Protein AF-A0A359CIA9-F1 (afdb_monomer_lite)

Foldseek 3Di:
DDDPVLLVQWDWDWDADPVRDIKTKTKHFQPDDDPPDDAAEAEDEADPQQADDPSPSLCVPPVVVCSPPVCSVVHGHMYMRIHHD

pLDDT: mean 91.58, std 14.21, range [36.12, 98.44]

Radius of gyration: 13.55 Å; chains: 1; bounding box: 41×21×37 Å

Secondary structure (DSSP, 8-state):
--SSTTGGGSEEEEEE-TTS-EEEEEEE--SS--TT----EEE----GGG-SSSSSGGGTTTHHHHH-HHHHHHS--EEEEEE--

Sequence (85 aa):
MQLVAQQEDFIKEVYLSSQGDSLLFRQLNPQQVVPGKKYPLVVFLHGAGERGNDNEAQLTHGGNMFTNPVNREKYPAFVLFPQCP

Structure (mmCIF, N/CA/C/O backbone):
data_AF-A0A359CIA9-F1
#
_entry.id   AF-A0A359CIA9-F1
#
loop_
_atom_site.group_PDB
_atom_site.id
_atom_site.type_symbol
_atom_site.label_atom_id
_atom_site.label_alt_id
_atom_site.label_comp_id
_atom_site.label_asym_id
_atom_site.label_entity_id
_atom_site.label_seq_id
_atom_site.pdbx_PDB_ins_code
_atom_site.Cartn_x
_atom_site.Cartn_y
_atom_site.Cartn_z
_atom_site.occupancy
_atom_site.B_iso_or_equiv
_atom_site.auth_seq_id
_atom_site.auth_comp_id
_atom_site.auth_asym_id
_atom_site.auth_atom_id
_atom_site.pdbx_PDB_model_num
ATOM 1 N N . MET A 1 1 ? 22.050 2.284 10.030 1.00 36.81 1 MET A N 1
ATOM 2 C CA . MET A 1 1 ? 21.458 3.607 9.747 1.00 36.81 1 MET A CA 1
ATOM 3 C C . MET A 1 1 ? 21.064 3.670 8.273 1.00 36.81 1 MET A C 1
ATOM 5 O O . MET A 1 1 ? 21.765 4.302 7.510 1.00 36.81 1 MET A O 1
ATOM 9 N N . GLN A 1 2 ? 20.006 2.962 7.851 1.00 36.12 2 GLN A N 1
ATOM 10 C CA . GLN A 1 2 ? 19.326 3.200 6.564 1.00 36.12 2 GLN A CA 1
ATOM 11 C C . GLN A 1 2 ? 18.040 2.359 6.519 1.00 36.12 2 GLN A C 1
ATOM 13 O O . GLN A 1 2 ? 18.061 1.204 6.118 1.00 36.12 2 GLN A O 1
ATOM 18 N N . LEU A 1 3 ? 16.932 2.904 7.018 1.00 43.78 3 LEU A N 1
ATOM 19 C CA . LEU A 1 3 ? 15.591 2.323 6.823 1.00 43.78 3 LEU A CA 1
ATOM 20 C C . LEU A 1 3 ? 14.630 3.302 6.134 1.00 43.78 3 LEU A C 1
ATOM 22 O O . LEU A 1 3 ? 13.560 2.905 5.694 1.00 43.78 3 LEU A O 1
ATOM 26 N N . VAL A 1 4 ? 15.032 4.565 5.979 1.00 43.78 4 VAL A N 1
ATOM 27 C CA . VAL A 1 4 ? 14.143 5.641 5.519 1.00 43.78 4 VAL A CA 1
ATOM 28 C C . VAL A 1 4 ? 14.025 5.682 3.986 1.00 43.78 4 VAL A C 1
ATOM 30 O O . VAL A 1 4 ? 12.975 6.006 3.455 1.00 43.78 4 VAL A O 1
ATOM 33 N N . ALA A 1 5 ? 15.058 5.252 3.250 1.00 41.66 5 ALA A N 1
ATOM 34 C CA . ALA A 1 5 ? 15.132 5.435 1.794 1.00 41.66 5 ALA A CA 1
ATOM 35 C C . ALA A 1 5 ? 14.193 4.540 0.949 1.00 41.66 5 ALA A C 1
ATOM 37 O O . ALA A 1 5 ? 14.036 4.808 -0.236 1.00 41.66 5 ALA A O 1
ATOM 38 N N . GLN A 1 6 ? 13.576 3.488 1.509 1.00 55.97 6 GLN A N 1
ATOM 39 C CA . GLN A 1 6 ? 12.689 2.580 0.748 1.00 55.97 6 GLN A CA 1
ATOM 40 C C . GLN A 1 6 ? 11.197 2.929 0.849 1.00 55.97 6 GLN A C 1
ATOM 42 O O . GLN A 1 6 ? 10.406 2.415 0.063 1.00 55.97 6 GLN A O 1
ATOM 47 N N . GLN A 1 7 ? 10.791 3.790 1.787 1.00 64.38 7 GLN A N 1
ATOM 48 C CA . GLN A 1 7 ? 9.385 4.202 1.898 1.00 64.38 7 GLN A CA 1
ATOM 49 C C . GLN A 1 7 ? 8.989 5.268 0.863 1.00 64.38 7 GLN A C 1
ATOM 51 O O . GLN A 1 7 ? 7.801 5.428 0.593 1.00 64.38 7 GLN A O 1
ATOM 56 N N . GLU A 1 8 ? 9.962 5.954 0.257 1.00 78.44 8 GLU A N 1
ATOM 57 C CA . GLU A 1 8 ? 9.751 7.004 -0.756 1.00 78.44 8 GLU A CA 1
ATOM 58 C C . GLU A 1 8 ? 9.030 6.489 -2.014 1.00 78.44 8 GLU A C 1
ATOM 60 O O . GLU A 1 8 ? 8.289 7.225 -2.657 1.00 78.44 8 GLU A O 1
ATOM 65 N N . ASP A 1 9 ? 9.195 5.201 -2.342 1.00 89.56 9 ASP A N 1
ATOM 66 C CA . ASP A 1 9 ? 8.489 4.545 -3.452 1.00 89.56 9 ASP A CA 1
ATOM 67 C C . ASP A 1 9 ? 6.964 4.494 -3.237 1.00 89.56 9 ASP A C 1
ATOM 69 O O . ASP A 1 9 ? 6.198 4.365 -4.198 1.00 89.56 9 ASP A O 1
ATOM 73 N N . PHE A 1 10 ? 6.517 4.552 -1.979 1.00 96.06 10 PHE A N 1
ATOM 74 C CA . PHE A 1 10 ? 5.109 4.489 -1.625 1.00 96.06 10 PHE A CA 1
ATOM 75 C C . PHE A 1 10 ? 4.509 5.885 -1.494 1.00 96.06 10 PHE A C 1
ATOM 77 O O . PHE A 1 10 ? 4.858 6.643 -0.586 1.00 96.06 10 PHE A O 1
ATOM 84 N N . ILE A 1 11 ? 3.495 6.158 -2.306 1.00 96.88 11 ILE A N 1
ATOM 85 C CA . ILE A 1 11 ? 2.685 7.372 -2.235 1.00 96.88 11 ILE A CA 1
ATOM 86 C C . ILE A 1 11 ? 1.876 7.349 -0.933 1.00 96.88 11 ILE A C 1
ATOM 88 O O . ILE A 1 11 ? 1.258 6.335 -0.597 1.00 96.88 11 ILE A O 1
ATOM 92 N N . LYS A 1 12 ? 1.917 8.456 -0.186 1.00 97.25 12 LYS A N 1
ATOM 93 C CA . LYS A 1 12 ? 1.203 8.646 1.082 1.00 97.25 12 LYS A CA 1
ATOM 94 C C . LYS A 1 12 ? -0.163 9.264 0.807 1.00 97.25 12 LYS A C 1
ATOM 96 O O . LYS A 1 12 ? -0.225 10.394 0.342 1.00 97.25 12 LYS A O 1
ATOM 101 N N . GLU A 1 13 ? -1.232 8.528 1.096 1.00 97.44 1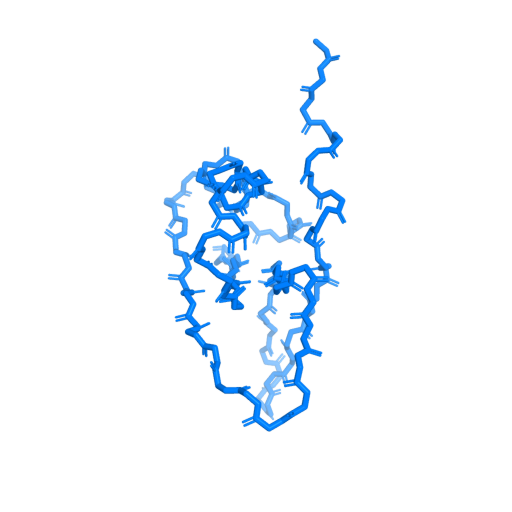3 GLU A N 1
ATOM 102 C CA . GLU A 1 13 ? -2.600 8.914 0.737 1.00 97.44 13 GLU A CA 1
ATOM 103 C C . GLU A 1 13 ? -3.579 8.753 1.905 1.00 97.44 13 GLU A C 1
ATOM 105 O O . GLU A 1 13 ? -3.323 8.035 2.881 1.00 97.44 13 GLU A O 1
ATOM 110 N N . VAL A 1 14 ? -4.724 9.429 1.783 1.00 97.75 14 VAL A N 1
ATOM 111 C CA . VAL A 1 14 ? -5.860 9.324 2.705 1.00 97.75 14 VAL A CA 1
ATOM 112 C C . VAL A 1 14 ? -7.141 9.176 1.900 1.00 97.75 14 VAL A C 1
ATOM 114 O O . VAL A 1 14 ? -7.469 10.022 1.072 1.00 97.75 14 VAL A O 1
ATOM 117 N N . TYR A 1 15 ? -7.899 8.120 2.173 1.00 97.25 15 TYR A N 1
ATOM 118 C CA . TYR A 1 15 ? -9.257 7.982 1.667 1.00 97.25 15 TYR A CA 1
ATOM 119 C C . TYR A 1 15 ? -10.240 8.547 2.690 1.00 97.25 15 TYR A C 1
ATOM 121 O O . TYR A 1 15 ? -10.194 8.174 3.861 1.00 97.25 15 TYR A O 1
ATOM 129 N N . LEU A 1 16 ? -11.133 9.428 2.243 1.00 97.25 16 LEU A N 1
ATOM 130 C CA . LEU A 1 16 ? -12.245 9.940 3.039 1.00 97.25 16 LEU A CA 1
ATOM 131 C C . LEU A 1 16 ? -13.535 9.283 2.556 1.00 97.25 16 LEU A C 1
ATOM 133 O O . LEU A 1 16 ? -13.902 9.394 1.385 1.00 97.25 16 LEU A O 1
ATOM 137 N N . SER A 1 17 ? -14.218 8.588 3.458 1.00 94.94 17 SER A N 1
ATOM 138 C CA . SER A 1 17 ? -15.509 7.980 3.162 1.00 94.94 17 SER A CA 1
ATOM 139 C C . SER A 1 17 ? -16.618 9.034 3.133 1.00 94.94 17 SER A C 1
ATOM 141 O O . SER A 1 17 ? -16.522 10.094 3.754 1.00 94.94 17 SER A O 1
ATOM 143 N N . SER A 1 18 ? -17.737 8.710 2.486 1.00 96.06 18 SER A N 1
ATOM 144 C CA . SER A 1 18 ? -18.943 9.547 2.524 1.00 96.06 18 SER A CA 1
ATOM 145 C C . SER A 1 18 ? -19.565 9.685 3.921 1.00 96.06 18 SER A C 1
ATOM 147 O O . SER A 1 18 ? -20.415 10.550 4.110 1.00 96.06 18 SER A O 1
ATOM 149 N N . GLN A 1 19 ? -19.159 8.854 4.887 1.00 95.81 19 GLN A N 1
ATOM 150 C CA . GLN A 1 19 ? -19.640 8.891 6.273 1.00 95.81 19 GLN A CA 1
ATOM 151 C C . GLN A 1 19 ? -18.738 9.732 7.188 1.00 95.81 19 GLN A C 1
ATOM 153 O O . GLN A 1 19 ? -19.071 9.937 8.350 1.00 95.81 19 GLN A O 1
ATOM 158 N N . GLY A 1 20 ? -17.621 10.254 6.669 1.00 93.19 20 GLY A N 1
ATOM 159 C CA . GLY A 1 20 ? -16.660 11.055 7.430 1.00 93.19 20 GLY A CA 1
ATOM 160 C C . GLY A 1 20 ? -15.498 10.257 8.026 1.00 93.19 20 GLY A C 1
ATOM 161 O O . GLY A 1 20 ? -14.561 10.867 8.536 1.00 93.19 20 GLY A O 1
ATOM 162 N N . ASP A 1 21 ? -15.508 8.925 7.915 1.00 93.94 21 ASP A N 1
ATOM 163 C CA . ASP A 1 21 ? -14.358 8.098 8.298 1.00 93.94 21 ASP A CA 1
ATOM 164 C C . ASP A 1 21 ? -13.176 8.319 7.353 1.00 93.94 21 ASP A C 1
ATOM 166 O O . ASP A 1 21 ? -13.365 8.544 6.151 1.00 93.94 21 ASP A O 1
ATOM 170 N N . SER A 1 22 ? -11.962 8.181 7.882 1.00 95.50 22 SER A N 1
ATOM 171 C CA . SER A 1 22 ? -10.728 8.226 7.105 1.00 95.50 22 SER A CA 1
ATOM 172 C C . SER A 1 22 ? -9.988 6.891 7.142 1.00 95.50 22 SER A C 1
ATOM 174 O O . SER A 1 22 ? -10.007 6.165 8.135 1.00 95.50 22 SER A O 1
ATOM 176 N N . LEU A 1 23 ? -9.314 6.573 6.041 1.00 97.38 23 LEU A N 1
ATOM 177 C CA . LEU A 1 23 ? -8.381 5.460 5.951 1.00 97.38 23 LEU A CA 1
ATOM 178 C C . LEU A 1 23 ? -7.048 5.981 5.431 1.00 97.38 23 LEU A C 1
ATOM 180 O O . LEU A 1 23 ? -6.944 6.422 4.285 1.00 97.38 23 LEU A O 1
ATOM 184 N N . LEU A 1 24 ? -6.029 5.916 6.279 1.00 98.44 24 LEU A N 1
ATOM 185 C CA . LEU A 1 24 ? -4.654 6.186 5.888 1.00 98.44 24 LEU A CA 1
ATOM 186 C C . LEU A 1 24 ? -4.119 4.989 5.111 1.00 98.44 24 LEU A C 1
ATOM 188 O O . LEU A 1 24 ? -4.305 3.845 5.532 1.00 98.44 24 LEU A O 1
ATOM 192 N N . PHE A 1 25 ? -3.454 5.226 3.985 1.00 98.19 25 PHE A N 1
ATOM 193 C CA . PHE A 1 25 ? -2.820 4.140 3.251 1.00 98.19 25 PHE A CA 1
ATOM 194 C C . PHE A 1 25 ? -1.581 4.580 2.476 1.00 98.19 25 PHE A C 1
ATOM 196 O O . PHE A 1 25 ? -1.381 5.754 2.153 1.00 98.19 25 PHE A O 1
ATOM 203 N N . ARG A 1 26 ? -0.753 3.583 2.159 1.00 98.00 26 ARG A N 1
ATOM 204 C CA . ARG A 1 26 ? 0.404 3.699 1.275 1.00 98.00 26 ARG A CA 1
ATOM 205 C C . ARG A 1 26 ? 0.147 2.940 -0.013 1.00 98.00 26 ARG A C 1
ATOM 207 O O . ARG A 1 26 ? -0.283 1.788 0.020 1.00 98.00 26 ARG A O 1
ATOM 214 N N . GLN A 1 27 ? 0.402 3.590 -1.140 1.00 97.88 27 GLN A N 1
ATOM 215 C CA . GLN A 1 27 ? 0.187 3.024 -2.467 1.00 97.88 27 GLN A CA 1
ATOM 216 C C . GLN A 1 27 ? 1.505 2.888 -3.218 1.00 97.88 27 GLN A C 1
ATOM 218 O O . GLN A 1 27 ? 2.276 3.838 -3.311 1.00 97.88 27 GLN A O 1
ATOM 223 N N . LEU A 1 28 ? 1.731 1.719 -3.809 1.00 97.25 28 LEU A N 1
ATOM 224 C CA . LEU A 1 28 ? 2.818 1.472 -4.747 1.00 97.25 28 LEU A CA 1
ATOM 225 C C . LEU A 1 28 ? 2.238 1.175 -6.125 1.00 97.25 28 LEU A C 1
ATOM 227 O O . LEU A 1 28 ? 1.393 0.293 -6.280 1.00 97.25 28 LEU A O 1
ATOM 231 N N . ASN A 1 29 ? 2.730 1.886 -7.133 1.00 96.50 29 ASN A N 1
ATOM 232 C CA . ASN A 1 29 ? 2.350 1.661 -8.522 1.00 96.50 29 ASN A CA 1
ATOM 233 C C . ASN A 1 29 ? 3.371 0.752 -9.232 1.00 96.50 29 ASN A C 1
ATOM 235 O O . ASN A 1 29 ? 4.556 0.722 -8.851 1.00 96.50 29 ASN A O 1
ATOM 239 N N . PRO A 1 30 ? 2.959 0.070 -10.321 1.00 96.31 30 PRO A N 1
ATOM 240 C CA . PRO A 1 30 ? 3.905 -0.486 -11.279 1.00 96.31 30 PRO A CA 1
ATOM 241 C C . PRO A 1 30 ? 4.909 0.584 -11.718 1.00 96.31 30 PRO A C 1
ATOM 243 O O . PRO A 1 30 ? 4.532 1.743 -11.888 1.00 96.31 30 PRO A O 1
ATOM 246 N N . GLN A 1 31 ? 6.166 0.199 -11.960 1.00 93.62 31 GLN A N 1
ATOM 247 C CA . GLN A 1 31 ? 7.195 1.145 -12.424 1.00 93.62 31 GLN A CA 1
ATOM 248 C C . GLN A 1 31 ? 6.787 1.858 -13.721 1.00 93.62 31 GLN A C 1
ATOM 250 O O . GLN A 1 31 ? 7.160 3.006 -13.939 1.00 93.62 31 GLN A O 1
ATOM 255 N N . GLN A 1 32 ? 6.007 1.182 -14.571 1.00 93.50 32 GLN A N 1
ATOM 256 C CA . GLN A 1 32 ? 5.406 1.761 -15.766 1.00 93.50 32 GLN A CA 1
ATOM 257 C C . GLN A 1 32 ? 3.956 1.291 -15.903 1.00 93.50 32 GLN A C 1
ATOM 259 O O . GLN A 1 32 ? 3.675 0.090 -16.006 1.00 93.50 32 GLN A O 1
ATOM 264 N N . VAL A 1 33 ? 3.033 2.250 -15.923 1.00 95.50 33 VAL A N 1
ATOM 265 C CA . VAL A 1 33 ? 1.608 2.007 -16.164 1.00 95.50 33 VAL A CA 1
ATOM 266 C C . VAL A 1 33 ? 1.323 2.225 -17.646 1.00 95.50 33 VAL A C 1
ATOM 268 O O . VAL A 1 33 ? 1.448 3.334 -18.157 1.00 95.50 33 VAL A O 1
ATOM 271 N N . VAL A 1 34 ? 0.941 1.155 -18.340 1.00 96.50 34 VAL A N 1
ATOM 272 C CA . VAL A 1 34 ? 0.590 1.185 -19.763 1.00 96.50 34 VAL A CA 1
ATOM 273 C C . VAL A 1 34 ? -0.927 1.364 -19.899 1.00 96.50 34 VAL A C 1
ATOM 275 O O . VAL A 1 34 ? -1.672 0.525 -19.381 1.00 96.50 34 VAL A O 1
ATOM 278 N N . PRO A 1 35 ? -1.414 2.408 -20.599 1.00 95.56 35 PRO A N 1
ATOM 279 C CA . PRO A 1 35 ? -2.843 2.610 -20.820 1.00 95.56 35 PRO A CA 1
ATOM 280 C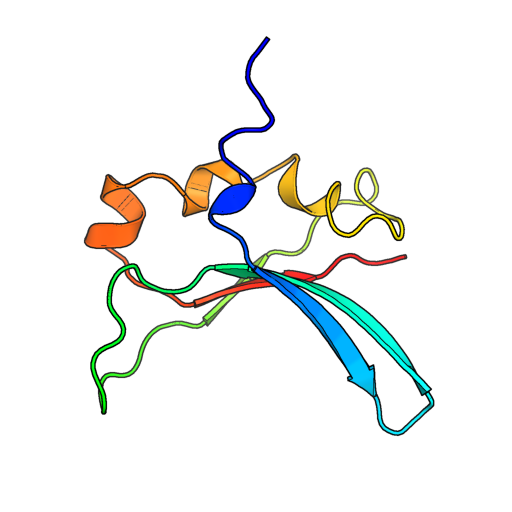 C . PRO A 1 35 ? -3.512 1.381 -21.448 1.00 95.56 35 PRO A C 1
ATOM 282 O O . PRO A 1 35 ? -2.989 0.777 -22.381 1.00 95.56 35 PRO A O 1
ATOM 285 N N . GLY A 1 36 ? -4.670 0.987 -20.917 1.00 96.50 36 GLY A N 1
ATOM 286 C CA . GLY A 1 36 ? -5.428 -0.178 -21.391 1.00 96.50 36 GLY A CA 1
ATOM 287 C C . GLY A 1 36 ? -4.913 -1.539 -20.902 1.00 96.50 36 GLY A C 1
ATOM 288 O O . GLY A 1 36 ? -5.642 -2.527 -21.009 1.00 96.50 36 GLY A O 1
ATOM 289 N N . LYS A 1 37 ? -3.713 -1.620 -20.307 1.00 97.50 37 LYS A N 1
ATOM 290 C CA . LYS A 1 37 ? -3.226 -2.848 -19.667 1.00 97.50 37 LYS A CA 1
ATOM 291 C C . LYS A 1 37 ? -3.828 -2.993 -18.269 1.00 97.50 37 LYS A C 1
ATOM 293 O O . LYS A 1 37 ? -3.836 -2.054 -17.478 1.00 97.50 37 LYS A O 1
ATOM 298 N N . LYS A 1 38 ? -4.309 -4.198 -17.952 1.00 97.56 38 LYS A N 1
ATOM 299 C CA . LYS A 1 38 ? -4.757 -4.555 -16.600 1.00 97.56 38 LYS A CA 1
ATOM 300 C C . LYS A 1 38 ? -3.580 -5.070 -15.780 1.00 97.56 38 LYS A C 1
ATOM 302 O O . LYS A 1 38 ? -2.760 -5.837 -16.283 1.00 97.56 38 LYS A O 1
ATOM 307 N N . TYR A 1 39 ? -3.543 -4.671 -14.518 1.00 98.00 39 TYR A N 1
ATOM 308 C CA . TYR A 1 39 ? -2.545 -5.093 -13.545 1.00 98.00 39 TYR A CA 1
ATOM 309 C C . T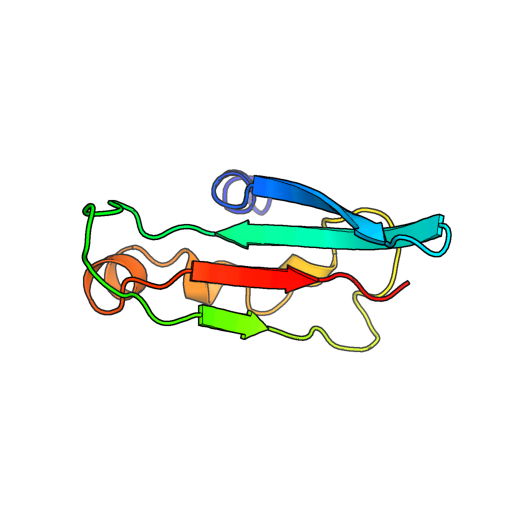YR A 1 39 ? -3.257 -5.690 -12.328 1.00 98.00 39 TYR A C 1
ATOM 311 O O . TYR A 1 39 ? -4.379 -5.270 -12.027 1.00 98.00 39 TYR A O 1
ATOM 319 N N . PRO A 1 40 ? -2.642 -6.649 -11.621 1.00 98.19 40 PRO A N 1
ATOM 320 C CA . PRO A 1 40 ? -3.151 -7.103 -10.337 1.00 98.19 40 PRO A CA 1
ATOM 321 C C . PRO A 1 40 ? -3.196 -5.959 -9.321 1.00 98.19 40 PRO A C 1
ATOM 323 O O . PRO A 1 40 ? -2.357 -5.054 -9.349 1.00 98.19 40 PRO A O 1
ATOM 326 N N . LEU A 1 41 ? -4.150 -6.055 -8.398 1.00 98.25 41 LEU A N 1
ATOM 327 C CA . LEU A 1 41 ? -4.171 -5.284 -7.165 1.00 98.25 41 LEU A CA 1
ATOM 328 C C . LEU A 1 41 ? -3.817 -6.222 -6.013 1.00 98.25 41 LEU A C 1
ATOM 330 O O . LEU A 1 41 ? -4.489 -7.233 -5.811 1.00 98.25 41 LEU A O 1
ATOM 334 N N . VAL A 1 42 ? -2.780 -5.878 -5.259 1.00 98.06 42 VAL A N 1
ATOM 335 C CA . VAL A 1 42 ? -2.418 -6.566 -4.021 1.00 98.06 42 VAL A CA 1
ATOM 336 C C . VAL A 1 42 ? -2.778 -5.663 -2.850 1.00 98.06 42 VAL A C 1
ATOM 338 O O . VAL A 1 42 ? -2.371 -4.507 -2.803 1.00 98.06 42 VAL A O 1
ATOM 341 N N . VAL A 1 43 ? -3.533 -6.192 -1.894 1.00 98.12 43 VAL A N 1
ATOM 342 C CA . VAL A 1 43 ? -3.822 -5.504 -0.633 1.00 98.12 43 VAL A CA 1
ATOM 343 C C . VAL A 1 43 ? -3.079 -6.242 0.468 1.00 98.12 43 VAL A C 1
ATOM 345 O O . VAL A 1 4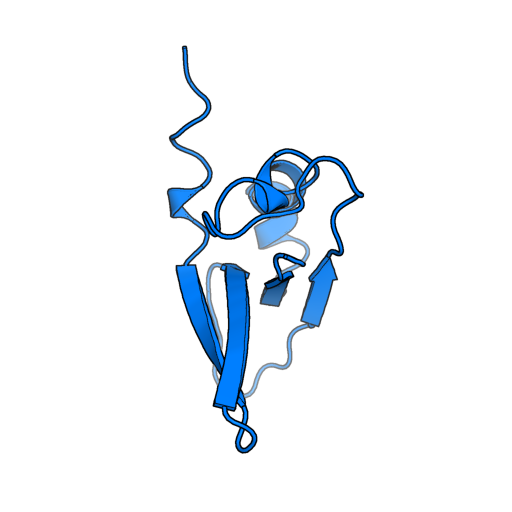3 ? -3.342 -7.420 0.707 1.00 98.12 43 VAL A O 1
ATOM 348 N N . PHE A 1 44 ? -2.131 -5.564 1.107 1.00 97.44 44 PHE A N 1
ATOM 349 C CA . PHE A 1 44 ? -1.368 -6.110 2.222 1.00 97.44 44 PHE A CA 1
ATOM 350 C C . PHE A 1 44 ? -1.923 -5.562 3.534 1.00 97.44 44 PHE A C 1
ATOM 352 O O . PHE A 1 44 ? -2.023 -4.350 3.714 1.00 97.44 44 PHE A O 1
ATOM 359 N N . LEU A 1 45 ? -2.277 -6.456 4.454 1.00 97.50 45 LEU A N 1
ATOM 360 C CA . LEU A 1 45 ? -2.818 -6.097 5.761 1.00 97.50 45 LEU A CA 1
ATOM 361 C C . LEU A 1 45 ? -1.758 -6.364 6.828 1.00 97.50 45 LEU A C 1
ATOM 363 O O . LEU A 1 45 ? -1.283 -7.492 6.964 1.00 97.50 45 LEU A O 1
ATOM 367 N N . HIS A 1 46 ? -1.376 -5.318 7.555 1.00 97.00 46 HIS A N 1
ATOM 368 C CA . HIS A 1 46 ? -0.375 -5.396 8.615 1.00 97.00 46 HIS A CA 1
ATOM 369 C C . HIS A 1 46 ? -0.910 -6.105 9.874 1.00 97.00 46 HIS A C 1
ATOM 371 O O . HIS A 1 46 ? -2.107 -6.375 10.006 1.00 97.00 46 HIS A O 1
ATOM 377 N N . GLY A 1 47 ? -0.012 -6.415 10.811 1.00 96.69 47 GLY A N 1
ATOM 378 C CA . GLY A 1 47 ? -0.354 -7.023 12.092 1.00 96.69 47 GLY A CA 1
ATOM 379 C C . GLY A 1 47 ? -0.742 -5.988 13.151 1.00 96.69 47 GLY A C 1
ATOM 380 O O . GLY A 1 47 ? -0.737 -4.782 12.928 1.00 96.69 47 GLY A O 1
ATOM 381 N N . ALA A 1 48 ? -1.070 -6.442 14.362 1.00 97.00 48 ALA A N 1
ATOM 382 C CA . ALA A 1 48 ? -1.478 -5.532 15.438 1.00 97.00 48 ALA A CA 1
ATOM 383 C C . ALA A 1 48 ? -0.374 -4.542 15.872 1.00 97.00 48 ALA A C 1
ATOM 385 O O . ALA A 1 48 ? -0.697 -3.500 16.435 1.00 97.00 48 ALA A O 1
ATOM 386 N N . GLY A 1 49 ? 0.901 -4.857 15.615 1.00 96.38 49 GLY A N 1
ATOM 387 C CA . GLY A 1 49 ? 2.049 -4.033 16.008 1.00 96.38 49 GLY A CA 1
ATOM 388 C C . GLY A 1 49 ? 2.222 -2.749 15.195 1.00 96.38 49 GLY A C 1
ATOM 389 O O . GLY A 1 49 ? 2.900 -1.838 15.654 1.00 96.38 49 GLY A O 1
ATOM 390 N N . GLU A 1 50 ? 1.598 -2.658 14.020 1.00 97.31 50 GLU A N 1
ATOM 391 C CA . GLU A 1 50 ? 1.715 -1.503 13.118 1.00 97.31 50 GLU A CA 1
ATOM 392 C C . GLU A 1 50 ? 0.454 -0.623 13.091 1.00 97.31 50 GLU A C 1
ATOM 394 O O . GLU A 1 50 ? 0.317 0.261 12.239 1.00 97.31 50 GLU A O 1
ATOM 399 N N . ARG A 1 51 ? -0.485 -0.877 14.011 1.00 97.75 51 ARG A N 1
ATOM 400 C CA . ARG A 1 51 ? -1.665 -0.028 14.189 1.00 97.75 51 ARG A CA 1
ATOM 401 C C . ARG A 1 51 ? -1.255 1.394 14.548 1.00 97.75 51 ARG A C 1
ATOM 403 O O . ARG A 1 51 ? -0.277 1.595 15.267 1.00 97.75 51 ARG A O 1
ATOM 410 N N . GLY A 1 52 ? -2.022 2.366 14.077 1.00 96.94 52 GLY A N 1
ATOM 411 C CA . GLY A 1 52 ? -1.789 3.766 14.393 1.00 96.94 52 GLY A CA 1
ATOM 412 C C . GLY A 1 52 ? -2.287 4.705 13.309 1.00 96.94 52 GLY A C 1
ATOM 413 O O . GLY A 1 52 ? -3.133 4.360 12.486 1.00 96.94 52 GLY A O 1
ATOM 414 N N . ASN A 1 53 ? -1.760 5.924 13.335 1.00 97.12 53 ASN A N 1
ATOM 415 C CA . ASN A 1 53 ? -2.216 7.027 12.499 1.00 97.12 53 ASN A CA 1
ATOM 416 C C . ASN A 1 53 ? -1.069 7.830 11.851 1.00 97.12 53 ASN A C 1
ATOM 418 O O . ASN A 1 53 ? -1.282 8.961 11.413 1.00 97.12 53 ASN A O 1
ATOM 422 N N . ASP A 1 54 ? 0.141 7.268 11.794 1.00 96.75 54 ASP A N 1
ATOM 423 C CA . ASP A 1 54 ? 1.326 7.914 11.204 1.00 96.75 54 ASP A CA 1
ATOM 424 C C . ASP A 1 54 ? 1.429 7.733 9.676 1.00 96.75 54 ASP A C 1
ATOM 426 O O . ASP A 1 54 ? 2.126 8.489 8.988 1.00 96.75 54 ASP A O 1
ATOM 430 N N . ASN A 1 55 ? 0.685 6.766 9.134 1.00 96.88 55 ASN A N 1
ATOM 431 C CA . ASN A 1 55 ? 0.720 6.294 7.755 1.00 96.88 55 ASN A CA 1
ATOM 432 C C . ASN A 1 55 ? 2.138 5.860 7.316 1.00 96.88 55 ASN A C 1
ATOM 434 O O . ASN A 1 55 ? 2.567 6.107 6.179 1.00 96.88 55 ASN A O 1
ATOM 438 N N . GLU A 1 56 ? 2.883 5.267 8.252 1.00 96.31 56 GLU A N 1
ATOM 439 C CA . GLU A 1 56 ? 4.254 4.776 8.084 1.00 96.31 56 GLU A CA 1
ATOM 440 C C . GLU A 1 56 ? 4.461 3.383 8.688 1.00 96.31 56 GLU A C 1
ATOM 442 O O . GLU A 1 56 ? 5.074 2.525 8.039 1.00 96.31 56 GLU A O 1
ATOM 447 N N . ALA A 1 57 ? 3.940 3.121 9.892 1.00 96.75 57 ALA A N 1
ATOM 448 C CA . ALA A 1 57 ? 4.214 1.877 10.607 1.00 96.75 57 ALA A CA 1
ATOM 449 C C . ALA A 1 57 ? 3.762 0.631 9.828 1.00 96.75 57 ALA A C 1
ATOM 451 O O . ALA A 1 57 ? 4.430 -0.402 9.911 1.00 96.75 57 ALA A O 1
ATOM 452 N N . GLN A 1 58 ? 2.709 0.717 9.004 1.00 97.44 58 GLN A N 1
ATOM 453 C CA . GLN A 1 58 ? 2.208 -0.416 8.214 1.00 97.44 58 GLN A CA 1
ATOM 454 C C . GLN A 1 58 ? 3.196 -0.927 7.154 1.00 97.44 58 GLN A C 1
ATOM 456 O O . GLN A 1 58 ? 3.015 -2.023 6.629 1.00 97.44 58 GLN A O 1
ATOM 461 N N . LEU A 1 59 ? 4.242 -0.158 6.835 1.00 96.81 59 LEU A N 1
ATOM 462 C CA . LEU A 1 59 ? 5.305 -0.572 5.916 1.00 96.81 59 LEU A CA 1
ATOM 463 C C . LEU A 1 59 ? 6.453 -1.316 6.613 1.00 96.81 59 LEU A C 1
ATOM 465 O O . LEU A 1 59 ? 7.305 -1.879 5.921 1.00 96.81 59 LEU A O 1
ATOM 469 N N . THR A 1 60 ? 6.491 -1.330 7.952 1.00 94.31 60 THR A N 1
ATOM 470 C CA . THR A 1 60 ? 7.596 -1.902 8.749 1.00 94.31 60 THR A CA 1
ATOM 471 C C . THR A 1 60 ? 7.879 -3.348 8.359 1.00 94.31 60 THR A C 1
ATOM 473 O O . THR A 1 60 ? 9.031 -3.733 8.146 1.00 94.31 60 THR A O 1
ATOM 476 N N . HIS A 1 61 ? 6.817 -4.137 8.201 1.00 92.12 61 HIS A N 1
ATOM 477 C CA . HIS A 1 61 ? 6.893 -5.527 7.784 1.00 92.12 61 HIS A CA 1
ATOM 478 C C . HIS A 1 61 ? 6.309 -5.686 6.379 1.00 92.12 61 HIS A C 1
ATOM 480 O O . HIS A 1 61 ? 5.240 -5.177 6.062 1.00 92.12 61 HIS A O 1
ATOM 486 N N . GLY A 1 62 ? 7.021 -6.404 5.511 1.00 89.00 62 GLY A N 1
ATOM 487 C CA . GLY A 1 62 ? 6.557 -6.723 4.158 1.00 89.00 62 GLY A CA 1
ATOM 488 C C . GLY A 1 62 ? 6.766 -5.625 3.108 1.00 89.00 62 GLY A C 1
ATOM 489 O O . GLY A 1 62 ? 7.006 -5.978 1.956 1.00 89.00 62 GLY A O 1
ATOM 490 N N . GLY A 1 63 ? 6.785 -4.334 3.467 1.00 92.12 63 GLY A N 1
ATOM 491 C CA . GLY A 1 63 ? 6.923 -3.224 2.504 1.00 92.12 63 GLY A CA 1
ATOM 492 C C . GLY A 1 63 ? 8.112 -3.381 1.544 1.00 92.12 63 GLY A C 1
ATOM 493 O O . GLY A 1 63 ? 7.958 -3.300 0.324 1.00 92.12 63 GLY A O 1
ATOM 494 N N . ASN A 1 64 ? 9.277 -3.750 2.082 1.00 91.00 64 ASN A N 1
ATOM 495 C CA . ASN A 1 64 ? 10.511 -3.944 1.307 1.00 91.00 64 ASN A CA 1
ATOM 496 C C . ASN A 1 64 ? 10.437 -5.090 0.276 1.00 91.00 64 ASN A C 1
ATOM 498 O O . ASN A 1 64 ? 11.183 -5.102 -0.701 1.00 91.00 64 ASN A O 1
ATOM 502 N N . MET A 1 65 ? 9.552 -6.075 0.472 1.00 90.25 65 MET A N 1
ATOM 503 C CA . MET A 1 65 ? 9.387 -7.182 -0.479 1.00 90.25 65 MET A CA 1
ATOM 504 C C . MET A 1 65 ? 8.796 -6.692 -1.808 1.00 90.25 65 MET A C 1
ATOM 506 O O . MET A 1 65 ? 9.150 -7.210 -2.872 1.00 90.25 65 MET A O 1
ATOM 510 N N . PHE A 1 66 ? 7.925 -5.681 -1.741 1.00 93.75 66 PHE A N 1
ATOM 511 C CA . PHE A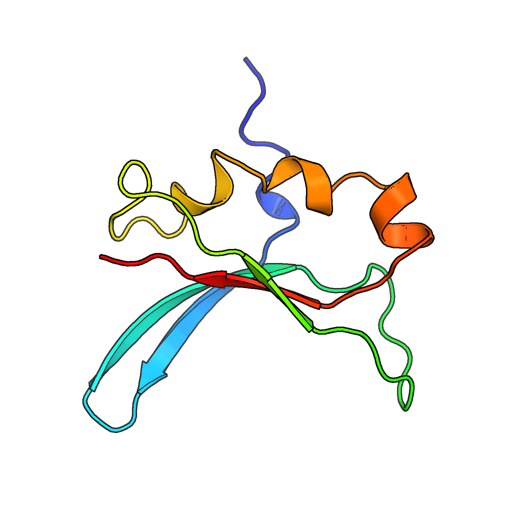 1 66 ? 7.246 -5.100 -2.897 1.00 93.75 66 PHE A CA 1
ATOM 512 C C . PHE A 1 66 ? 8.081 -4.033 -3.609 1.00 93.75 66 PHE A C 1
ATOM 514 O O . PHE A 1 66 ? 7.852 -3.786 -4.791 1.00 93.75 66 PHE A O 1
ATOM 521 N N . THR A 1 67 ? 9.073 -3.438 -2.940 1.00 93.19 67 THR A N 1
ATOM 522 C CA . THR A 1 67 ? 9.996 -2.475 -3.565 1.00 93.19 67 THR A CA 1
ATOM 523 C C . THR A 1 67 ? 11.196 -3.134 -4.244 1.00 93.19 67 THR A C 1
ATOM 525 O O . THR A 1 67 ? 11.913 -2.467 -4.986 1.00 93.19 67 THR A O 1
ATOM 528 N N . ASN A 1 68 ? 11.390 -4.450 -4.076 1.00 92.06 68 ASN A N 1
ATOM 529 C CA . ASN A 1 68 ? 12.450 -5.191 -4.759 1.00 92.06 68 ASN A CA 1
ATOM 530 C C . ASN A 1 68 ? 12.347 -5.012 -6.296 1.00 92.06 68 ASN A C 1
ATOM 532 O O . ASN A 1 68 ? 11.344 -5.435 -6.883 1.00 92.06 68 ASN A O 1
ATOM 536 N N . PRO A 1 69 ? 13.373 -4.449 -6.969 1.00 92.06 69 PRO A N 1
ATOM 537 C CA . PRO A 1 69 ? 13.302 -4.126 -8.396 1.00 92.06 69 PRO A CA 1
ATOM 538 C C . PRO A 1 69 ? 13.001 -5.331 -9.294 1.00 92.06 69 PRO A C 1
ATOM 540 O O . PRO A 1 69 ? 12.199 -5.221 -10.217 1.00 92.06 69 PRO A O 1
ATOM 543 N N . VAL A 1 70 ? 13.572 -6.498 -8.979 1.00 93.25 70 VAL A N 1
ATOM 544 C CA . VAL A 1 70 ? 13.373 -7.733 -9.755 1.00 93.25 70 VAL A CA 1
ATOM 545 C C . VAL A 1 70 ? 11.916 -8.195 -9.673 1.00 93.25 70 VAL A C 1
ATOM 547 O O . VAL A 1 70 ? 11.332 -8.610 -10.674 1.00 93.25 70 VAL A O 1
ATOM 550 N N . ASN A 1 71 ? 11.297 -8.086 -8.493 1.00 92.44 71 ASN A N 1
ATOM 551 C CA . ASN A 1 71 ? 9.884 -8.424 -8.317 1.00 92.44 71 ASN A CA 1
ATOM 552 C C . ASN A 1 71 ? 8.972 -7.425 -9.036 1.00 92.44 71 ASN A C 1
ATOM 554 O O . ASN A 1 71 ? 8.009 -7.848 -9.673 1.00 92.44 71 ASN A O 1
ATOM 558 N N . ARG A 1 72 ? 9.278 -6.122 -8.964 1.00 94.56 72 ARG A N 1
ATOM 559 C CA . ARG A 1 72 ? 8.487 -5.067 -9.623 1.00 94.56 72 ARG A CA 1
ATOM 560 C C . ARG A 1 72 ? 8.496 -5.193 -11.144 1.00 94.56 72 ARG A C 1
ATOM 562 O O . ARG A 1 72 ? 7.468 -4.938 -11.768 1.00 94.56 72 ARG A O 1
ATOM 569 N N . GLU A 1 73 ? 9.622 -5.603 -11.723 1.00 94.12 73 GLU A N 1
ATOM 570 C CA . GLU A 1 73 ? 9.744 -5.848 -13.161 1.00 94.12 73 GLU A CA 1
ATOM 571 C C . GLU A 1 73 ? 8.992 -7.119 -13.581 1.00 94.12 73 GLU A C 1
ATOM 573 O O . GLU A 1 73 ? 8.199 -7.097 -14.524 1.00 94.12 73 GLU A O 1
ATOM 578 N N . LYS A 1 74 ? 9.200 -8.229 -12.861 1.00 95.69 74 LYS A N 1
ATOM 579 C CA . LYS A 1 74 ? 8.622 -9.531 -13.221 1.00 95.69 74 LYS A CA 1
ATOM 580 C C . LYS A 1 74 ? 7.117 -9.619 -12.948 1.00 95.69 74 LYS A C 1
ATOM 582 O O . LYS A 1 74 ? 6.399 -10.299 -13.683 1.00 95.69 74 LYS A O 1
ATOM 587 N N . TYR A 1 75 ? 6.640 -8.940 -11.907 1.00 95.62 75 TYR A N 1
ATOM 588 C CA . TYR A 1 75 ? 5.255 -8.984 -11.434 1.00 95.62 75 TYR A CA 1
ATOM 589 C C . TYR A 1 75 ? 4.718 -7.565 -11.176 1.00 95.62 75 TYR A C 1
ATOM 591 O O . TYR A 1 75 ? 4.470 -7.189 -10.028 1.00 95.62 75 TYR A O 1
ATOM 599 N N . PRO A 1 76 ? 4.527 -6.749 -12.227 1.00 96.62 76 PRO A N 1
ATOM 600 C CA . PRO A 1 76 ? 4.034 -5.391 -12.059 1.00 96.62 76 PRO A CA 1
ATOM 601 C C . PRO A 1 76 ? 2.605 -5.416 -11.507 1.00 96.62 76 PRO A C 1
ATOM 603 O O . PRO A 1 76 ? 1.707 -6.006 -12.112 1.00 96.62 76 PRO A O 1
ATOM 606 N N . ALA A 1 77 ? 2.391 -4.754 -10.375 1.00 97.62 77 ALA A N 1
ATOM 607 C CA . ALA A 1 77 ? 1.107 -4.693 -9.688 1.00 97.62 77 ALA A CA 1
ATOM 608 C C . ALA A 1 77 ? 0.912 -3.329 -9.021 1.00 97.62 77 ALA A C 1
ATOM 610 O O . ALA A 1 77 ? 1.882 -2.639 -8.704 1.00 97.62 77 ALA A O 1
ATOM 611 N N . PHE A 1 78 ? -0.347 -2.963 -8.798 1.00 98.06 78 PHE A N 1
ATOM 612 C CA . PHE A 1 78 ? -0.687 -1.945 -7.811 1.00 98.06 78 PHE A CA 1
ATOM 613 C C . PHE A 1 78 ? -0.718 -2.608 -6.438 1.00 98.06 78 PHE A C 1
ATOM 615 O O . PHE A 1 78 ? -1.259 -3.707 -6.299 1.00 98.06 78 PHE A O 1
ATOM 622 N N . VAL A 1 79 ? -0.151 -1.957 -5.427 1.00 98.06 79 VAL A N 1
ATOM 623 C CA . VAL A 1 79 ? -0.113 -2.489 -4.063 1.00 98.06 79 VAL A CA 1
ATOM 624 C C . VAL A 1 79 ? -0.615 -1.437 -3.088 1.00 98.06 79 VAL A C 1
ATOM 626 O O . VAL A 1 79 ? -0.174 -0.291 -3.142 1.00 98.06 79 VAL A O 1
ATOM 629 N N . LEU A 1 80 ? -1.526 -1.827 -2.200 1.00 98.38 80 LEU A N 1
ATOM 630 C CA . LEU A 1 80 ? -2.078 -0.970 -1.156 1.00 98.38 80 LEU A CA 1
ATOM 631 C C . LEU A 1 80 ? -1.733 -1.519 0.228 1.00 98.38 80 LEU A C 1
ATOM 633 O O . LEU A 1 80 ? -1.919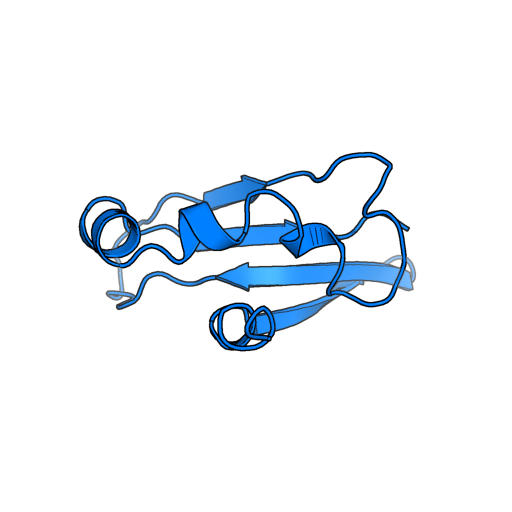 -2.705 0.502 1.00 98.38 80 LEU A O 1
ATOM 637 N N . PHE A 1 81 ? -1.280 -0.617 1.092 1.00 98.25 81 PHE A N 1
ATOM 638 C CA . PHE A 1 81 ? -0.961 -0.831 2.499 1.00 98.25 81 PHE A CA 1
ATOM 639 C C . PHE A 1 81 ? -1.807 0.129 3.352 1.00 98.25 81 PHE A C 1
ATOM 641 O O . PHE A 1 81 ? -1.333 1.213 3.717 1.00 98.25 81 PHE A O 1
ATOM 648 N N . PRO A 1 82 ? -3.082 -0.200 3.621 1.00 98.12 82 PRO A N 1
ATOM 649 C CA . PRO A 1 82 ? -3.893 0.543 4.581 1.00 98.12 82 PRO A CA 1
ATOM 650 C C . PRO A 1 82 ? -3.312 0.428 5.993 1.00 98.12 82 PRO A C 1
ATOM 652 O O . PRO A 1 82 ? -2.779 -0.621 6.346 1.00 98.12 82 PRO A O 1
ATOM 655 N N . GLN A 1 83 ? -3.447 1.477 6.802 1.00 98.31 83 GLN A N 1
ATOM 656 C CA . GLN A 1 83 ? -3.157 1.440 8.232 1.00 98.31 83 GLN A CA 1
ATOM 657 C C . GLN A 1 83 ? -4.462 1.426 9.025 1.00 98.31 83 GLN A C 1
ATOM 659 O O . GLN A 1 83 ? -5.281 2.339 8.927 1.00 98.31 83 GLN A O 1
ATOM 664 N N . CYS A 1 84 ? -4.650 0.368 9.804 1.00 96.00 84 CYS A N 1
ATOM 665 C CA . CYS A 1 84 ? -5.719 0.267 10.782 1.00 96.00 84 CYS A CA 1
ATOM 666 C C . CYS A 1 84 ? -5.347 1.095 12.030 1.00 96.00 84 CYS A C 1
ATOM 668 O O . CYS A 1 84 ? -4.209 0.969 12.492 1.00 96.00 84 CYS A O 1
ATOM 670 N N . PRO A 1 85 ? -6.268 1.914 12.576 1.00 90.62 85 PRO A N 1
ATOM 671 C CA . PRO A 1 85 ? -6.010 2.759 13.744 1.00 90.62 85 PRO A CA 1
ATOM 672 C C . PRO A 1 85 ? -5.701 1.973 15.021 1.00 90.62 85 PRO A C 1
ATOM 674 O O . PRO A 1 85 ? -6.160 0.816 15.159 1.00 90.62 85 PRO A O 1
#